Protein AF-A0A954HJ87-F1 (afdb_monomer_lite)

Sequence (172 aa):
MFSQRTPSTDDSSRVPAATQCVCTDPGFCERHQCQKTPHLLKLCQTRPDYFQLWEEGHGPLQRNGSGPGLLQRAGNFGSAVVRHVANGGKQVSESVYAARLSICNQCPMLNLKQRICTDQACGCYVDRKARWESEDCPQGKWIATTECGGEHVTDDVSPIEPTVDSIAVGNE

Structure (mmCIF, N/CA/C/O backbone):
data_AF-A0A954HJ87-F1
#
_entry.id   AF-A0A954HJ87-F1
#
loop_
_atom_site.group_PDB
_atom_site.id
_atom_site.type_symbol
_atom_site.label_atom_id
_atom_site.label_alt_id
_atom_site.label_comp_id
_atom_site.label_asym_id
_atom_site.label_entity_id
_atom_site.label_seq_id
_atom_site.pdbx_PDB_ins_code
_atom_site.Cartn_x
_atom_site.Cartn_y
_atom_site.Cartn_z
_atom_site.occupancy
_atom_site.B_iso_or_equiv
_atom_site.auth_seq_id
_atom_site.auth_comp_id
_atom_site.auth_asym_id
_atom_site.auth_atom_id
_atom_site.pdbx_PDB_model_num
ATOM 1 N N . MET A 1 1 ? 16.017 -50.354 4.386 1.00 52.34 1 MET A N 1
ATOM 2 C CA . MET A 1 1 ? 15.434 -50.026 3.068 1.00 52.34 1 MET A CA 1
ATOM 3 C C . MET A 1 1 ? 15.878 -48.617 2.703 1.00 52.34 1 MET A C 1
ATOM 5 O O . MET A 1 1 ? 15.256 -47.651 3.118 1.00 52.34 1 MET A O 1
ATOM 9 N N . PHE A 1 2 ? 17.035 -48.499 2.050 1.00 50.00 2 PHE A N 1
ATOM 10 C CA . PHE A 1 2 ? 17.640 -47.214 1.697 1.00 50.00 2 PHE A CA 1
ATOM 11 C C . PHE A 1 2 ? 17.201 -46.832 0.283 1.00 50.00 2 PHE A C 1
ATOM 13 O O . PHE A 1 2 ? 17.662 -47.419 -0.692 1.00 50.00 2 PHE A O 1
ATOM 20 N N . SER A 1 3 ? 16.277 -45.877 0.183 1.00 59.12 3 SER A N 1
ATOM 21 C CA . SER A 1 3 ? 15.826 -45.332 -1.096 1.00 59.12 3 SER A CA 1
ATOM 22 C C . SER A 1 3 ? 16.833 -44.284 -1.567 1.00 59.12 3 SER A C 1
ATOM 24 O O . SER A 1 3 ? 16.792 -43.129 -1.142 1.00 59.12 3 SER A O 1
ATOM 26 N N . GLN A 1 4 ? 17.771 -44.702 -2.414 1.00 57.84 4 GLN A N 1
ATOM 27 C CA . GLN A 1 4 ? 18.691 -43.800 -3.102 1.00 57.84 4 GLN A CA 1
ATOM 28 C C . GLN A 1 4 ? 17.890 -42.966 -4.111 1.00 57.84 4 GLN A C 1
ATOM 30 O O . GLN A 1 4 ? 17.255 -43.519 -5.007 1.00 57.84 4 GLN A O 1
ATOM 35 N N . ARG A 1 5 ? 17.886 -41.637 -3.949 1.00 62.62 5 ARG A N 1
ATOM 36 C CA . ARG A 1 5 ? 17.387 -40.717 -4.979 1.00 62.62 5 ARG A CA 1
ATOM 37 C C . ARG A 1 5 ? 18.451 -40.601 -6.060 1.00 62.62 5 ARG A C 1
ATOM 39 O O . ARG A 1 5 ? 19.606 -40.306 -5.766 1.00 62.62 5 ARG A O 1
ATOM 46 N N . THR A 1 6 ? 18.044 -40.850 -7.294 1.00 58.62 6 THR A N 1
ATOM 47 C CA . THR A 1 6 ? 18.850 -40.651 -8.496 1.00 58.62 6 THR A CA 1
ATOM 48 C C . THR A 1 6 ? 19.196 -39.168 -8.679 1.00 58.62 6 THR A C 1
ATOM 50 O O . THR A 1 6 ? 18.359 -38.314 -8.375 1.00 58.62 6 THR A O 1
ATOM 53 N N . PRO A 1 7 ? 20.388 -38.837 -9.202 1.00 51.25 7 PRO A N 1
ATOM 54 C CA . PRO A 1 7 ? 20.718 -37.473 -9.589 1.00 51.25 7 PRO A CA 1
ATOM 55 C C . PRO A 1 7 ? 19.939 -37.112 -10.862 1.00 51.25 7 PRO A C 1
ATOM 57 O O . PRO A 1 7 ? 20.087 -37.773 -11.889 1.00 51.25 7 PRO A O 1
ATOM 60 N N . SER A 1 8 ? 19.088 -36.084 -10.793 1.00 55.66 8 SER A N 1
ATOM 61 C CA . SER A 1 8 ? 18.463 -35.516 -11.989 1.00 55.66 8 SER A CA 1
ATOM 62 C C . SER A 1 8 ? 19.535 -34.858 -12.849 1.00 55.66 8 SER A C 1
ATOM 64 O O . SER A 1 8 ? 20.169 -33.883 -12.449 1.00 55.66 8 SER A O 1
ATOM 66 N N . THR A 1 9 ? 19.726 -35.437 -14.024 1.00 53.81 9 THR A N 1
ATOM 67 C CA . THR A 1 9 ? 20.409 -34.859 -15.173 1.00 53.81 9 THR A CA 1
ATOM 68 C C . THR A 1 9 ? 19.653 -33.643 -15.704 1.00 53.81 9 THR A C 1
ATOM 70 O O . THR A 1 9 ? 18.425 -33.685 -15.776 1.00 53.81 9 THR A O 1
ATOM 73 N N . ASP A 1 10 ? 20.431 -32.683 -16.213 1.00 49.31 10 ASP A N 1
ATOM 74 C CA . ASP A 1 10 ? 20.077 -31.809 -17.342 1.00 49.31 10 ASP A CA 1
ATOM 75 C C . ASP A 1 10 ? 19.126 -30.634 -17.022 1.00 49.31 10 ASP A C 1
ATOM 77 O O . ASP A 1 10 ? 18.109 -30.783 -16.361 1.00 49.31 10 ASP A O 1
ATOM 81 N N . ASP A 1 11 ? 19.369 -29.391 -17.426 1.00 52.16 11 ASP A N 1
ATOM 82 C CA . ASP A 1 11 ? 20.092 -28.928 -18.602 1.00 52.16 11 ASP A CA 1
ATOM 83 C C . ASP A 1 11 ? 20.620 -27.510 -18.333 1.00 52.16 11 ASP A C 1
ATOM 85 O O . ASP A 1 11 ? 19.863 -26.567 -18.091 1.00 52.16 11 ASP A O 1
ATOM 89 N N . SER A 1 12 ? 21.939 -27.357 -18.369 1.00 55.88 12 SER A N 1
ATOM 90 C CA . SER A 1 12 ? 22.614 -26.067 -18.224 1.00 55.88 12 SER A CA 1
ATOM 91 C C . SER A 1 12 ? 22.854 -25.406 -19.592 1.00 55.88 12 SER A C 1
ATOM 93 O O . SER A 1 12 ? 23.797 -24.626 -19.729 1.00 55.88 12 SER A O 1
ATOM 95 N N . SER A 1 13 ? 22.026 -25.711 -20.605 1.00 59.34 13 SER A N 1
ATOM 96 C CA . SER A 1 13 ? 22.192 -25.248 -21.991 1.00 59.34 13 SER A CA 1
ATOM 97 C C . SER A 1 13 ? 20.962 -24.554 -22.598 1.00 59.34 13 SER A C 1
ATOM 99 O O . SER A 1 13 ? 20.875 -24.357 -23.812 1.00 59.34 13 SER A O 1
ATOM 101 N N . ARG A 1 14 ? 20.036 -24.050 -21.775 1.00 57.97 14 ARG A N 1
ATOM 102 C CA . ARG A 1 14 ? 18.926 -23.235 -22.284 1.00 57.97 14 ARG A CA 1
ATOM 103 C C . ARG A 1 14 ? 19.417 -21.846 -22.702 1.00 57.97 14 ARG A C 1
ATOM 105 O O . ARG A 1 14 ? 19.586 -20.953 -21.873 1.00 57.97 14 ARG A O 1
ATOM 112 N N . VAL A 1 15 ? 19.595 -21.654 -24.011 1.00 60.31 15 VAL A N 1
ATOM 113 C CA . VAL A 1 15 ? 19.582 -20.329 -24.656 1.00 60.31 15 VAL A CA 1
ATOM 114 C C . VAL A 1 15 ? 18.429 -19.535 -24.029 1.00 60.31 15 VAL A C 1
ATOM 116 O O . VAL A 1 15 ? 17.307 -20.056 -24.017 1.00 60.31 15 VAL A O 1
ATOM 119 N N . PRO A 1 16 ? 18.651 -18.333 -23.459 1.00 57.59 16 PRO A N 1
ATOM 120 C CA . PRO A 1 16 ? 17.562 -17.590 -22.852 1.00 57.59 16 PRO A CA 1
ATOM 121 C C . PRO A 1 16 ? 16.552 -17.303 -23.954 1.00 57.59 16 PRO A C 1
ATOM 123 O O . PRO A 1 16 ? 16.846 -16.574 -24.902 1.00 57.59 16 PRO A O 1
ATOM 126 N N . ALA A 1 17 ? 15.379 -17.928 -23.856 1.00 62.84 17 ALA A N 1
ATOM 127 C CA . ALA A 1 17 ? 14.270 -17.590 -24.720 1.00 62.84 17 ALA A CA 1
ATOM 128 C C . ALA A 1 17 ? 14.050 -16.086 -24.560 1.00 62.84 17 ALA A C 1
ATOM 130 O O . ALA A 1 17 ? 13.826 -15.606 -23.443 1.00 62.84 17 ALA A O 1
ATOM 131 N N . ALA A 1 18 ? 14.184 -15.354 -25.668 1.00 77.00 18 ALA A N 1
ATOM 132 C CA . ALA A 1 18 ? 13.767 -13.968 -25.712 1.00 77.00 18 ALA A CA 1
ATOM 133 C C . ALA A 1 18 ? 12.343 -13.906 -25.155 1.00 77.00 18 ALA A C 1
ATOM 135 O O . ALA A 1 18 ? 11.497 -14.760 -25.442 1.00 77.00 18 ALA A O 1
ATOM 136 N N . THR A 1 19 ? 12.111 -12.950 -24.273 1.00 89.06 19 THR A N 1
ATOM 137 C CA . THR A 1 19 ? 10.802 -12.784 -23.657 1.00 89.06 19 THR A CA 1
ATOM 138 C C . THR A 1 19 ? 9.803 -12.287 -24.702 1.00 89.06 19 THR A C 1
ATOM 140 O O . THR A 1 19 ? 10.165 -11.919 -25.818 1.00 89.06 19 THR A O 1
ATOM 143 N N . GLN A 1 20 ? 8.528 -12.188 -24.333 1.00 92.25 20 GLN A N 1
ATOM 144 C CA . GLN A 1 20 ? 7.498 -11.602 -25.200 1.00 92.25 20 GLN A CA 1
ATOM 145 C C . GLN A 1 20 ? 7.553 -10.057 -25.237 1.00 92.25 20 GLN A C 1
ATOM 147 O O . GLN A 1 20 ? 6.549 -9.394 -25.509 1.00 92.25 20 GLN A O 1
ATOM 152 N N . CYS A 1 21 ? 8.690 -9.452 -24.887 1.00 91.69 21 CYS A N 1
ATOM 153 C CA . CYS A 1 21 ? 8.875 -8.010 -24.959 1.00 91.69 21 CYS A CA 1
ATOM 154 C C . CYS A 1 21 ? 9.001 -7.563 -26.421 1.00 91.69 21 CYS A C 1
ATOM 156 O O . CYS A 1 21 ? 9.870 -8.044 -27.138 1.00 91.69 21 CYS A O 1
ATOM 158 N N . VAL A 1 22 ? 8.171 -6.602 -26.834 1.00 93.25 22 VAL A N 1
ATOM 159 C CA . VAL A 1 22 ? 8.186 -6.032 -28.195 1.00 93.25 22 VAL A CA 1
ATOM 160 C C . VAL A 1 22 ? 8.858 -4.656 -28.271 1.00 93.25 22 VAL A C 1
ATOM 162 O O . VAL A 1 22 ? 8.916 -4.055 -29.336 1.00 93.25 22 VAL A O 1
ATOM 165 N N . CYS A 1 23 ? 9.351 -4.125 -27.147 1.00 91.88 23 CYS A N 1
ATOM 166 C CA . CYS A 1 23 ? 10.008 -2.820 -27.118 1.00 91.88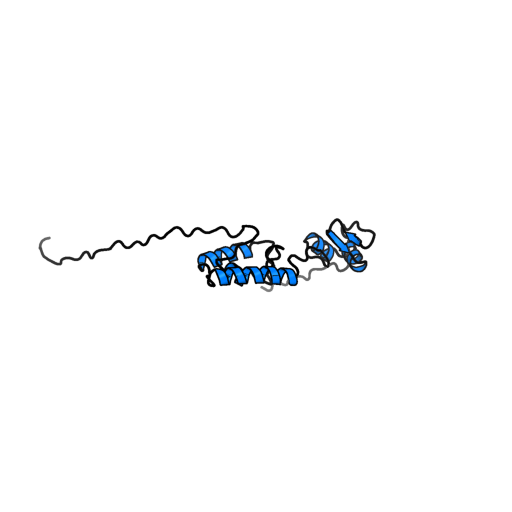 23 CYS A CA 1
ATOM 167 C C . CYS A 1 23 ? 11.366 -2.897 -27.830 1.00 91.88 23 CYS A C 1
ATOM 169 O O . CYS A 1 23 ? 12.185 -3.754 -27.490 1.00 91.88 23 CYS A O 1
ATOM 171 N N . THR A 1 24 ? 11.618 -1.987 -28.770 1.00 92.56 24 THR A N 1
ATOM 172 C CA . THR A 1 24 ? 12.903 -1.851 -29.477 1.00 92.56 24 THR A CA 1
ATOM 173 C C . THR A 1 24 ? 13.847 -0.875 -28.793 1.00 92.56 24 THR A C 1
ATOM 175 O O . THR A 1 24 ? 15.038 -1.162 -28.693 1.00 92.56 24 THR A O 1
ATOM 178 N N . ASP A 1 25 ? 13.314 0.227 -28.264 1.00 93.19 25 ASP A N 1
ATOM 179 C CA . ASP A 1 25 ? 14.106 1.339 -27.744 1.00 93.19 25 ASP A CA 1
ATOM 180 C C . ASP A 1 25 ? 13.811 1.633 -26.265 1.00 93.19 25 ASP A C 1
ATOM 182 O O . ASP A 1 25 ? 12.708 1.355 -25.772 1.00 93.19 25 ASP A O 1
ATOM 186 N N . PRO A 1 26 ? 14.794 2.169 -25.515 1.00 93.75 26 PRO A N 1
ATOM 187 C CA . PRO A 1 26 ? 14.583 2.624 -24.146 1.00 93.75 26 PRO A CA 1
ATOM 188 C C . PRO A 1 26 ? 13.560 3.764 -24.098 1.00 93.75 26 PRO A C 1
ATOM 190 O O . PRO A 1 26 ? 13.496 4.593 -25.002 1.00 93.75 26 PRO A O 1
ATOM 193 N N . GLY A 1 27 ? 12.793 3.846 -23.013 1.00 91.38 27 GLY A N 1
ATOM 194 C CA . GLY A 1 27 ? 11.735 4.841 -22.854 1.00 91.38 27 GLY A CA 1
ATOM 195 C C . GLY A 1 27 ? 10.490 4.264 -22.197 1.00 91.38 27 GLY A C 1
ATOM 196 O O . GLY A 1 27 ? 10.561 3.324 -21.401 1.00 91.38 27 GLY A O 1
ATOM 197 N N . PHE A 1 28 ? 9.334 4.841 -22.510 1.00 91.88 28 PHE A N 1
ATOM 198 C CA . PHE A 1 28 ? 8.074 4.410 -21.922 1.00 91.88 28 PHE A CA 1
ATOM 199 C C . PHE A 1 28 ? 7.620 3.067 -22.506 1.00 91.88 28 PHE A C 1
ATOM 201 O O . PHE A 1 28 ? 7.436 2.926 -23.711 1.00 91.88 28 PHE A O 1
ATOM 208 N N . CYS A 1 29 ? 7.418 2.075 -21.639 1.00 91.25 29 CYS A N 1
ATOM 209 C CA . CYS A 1 29 ? 6.874 0.777 -22.013 1.00 91.25 29 CYS A CA 1
ATOM 210 C C . CYS A 1 29 ? 5.364 0.758 -21.765 1.00 91.25 29 CYS A C 1
ATOM 212 O O . CYS A 1 29 ? 4.937 0.742 -20.611 1.00 91.25 29 CYS A O 1
ATOM 214 N N . GLU A 1 30 ? 4.564 0.699 -22.831 1.00 88.75 30 GLU A N 1
ATOM 215 C CA . GLU A 1 30 ? 3.098 0.658 -22.725 1.00 88.75 30 GLU A CA 1
ATOM 216 C C . GLU A 1 30 ? 2.587 -0.626 -22.059 1.00 88.75 30 GLU A C 1
ATOM 218 O O . GLU A 1 30 ? 1.635 -0.588 -21.288 1.00 88.75 30 GLU A O 1
ATOM 223 N N . ARG A 1 31 ? 3.249 -1.768 -22.272 1.00 88.94 31 ARG A N 1
ATOM 224 C CA . ARG A 1 31 ? 2.836 -3.041 -21.658 1.00 88.94 31 ARG A CA 1
ATOM 225 C C . ARG A 1 31 ? 2.949 -3.019 -20.132 1.00 88.94 31 ARG A C 1
ATOM 227 O O . ARG A 1 31 ? 2.066 -3.501 -19.436 1.00 88.94 31 ARG A O 1
ATOM 234 N N . HIS A 1 32 ? 4.036 -2.449 -19.614 1.00 86.75 32 HIS A N 1
ATOM 235 C CA . HIS A 1 32 ? 4.359 -2.463 -18.180 1.00 86.75 32 HIS A CA 1
ATOM 236 C C . HIS A 1 32 ? 4.143 -1.119 -17.479 1.00 86.75 32 HIS A C 1
ATOM 238 O O . HIS A 1 32 ? 4.410 -1.019 -16.281 1.00 86.75 32 HIS A O 1
ATOM 244 N N . GLN A 1 33 ? 3.681 -0.100 -18.213 1.00 85.19 33 GLN A N 1
ATOM 245 C CA . GLN A 1 33 ? 3.373 1.254 -17.737 1.00 85.19 33 GLN A CA 1
ATOM 246 C C . GLN A 1 33 ? 4.519 1.879 -16.916 1.00 85.19 33 GLN A C 1
ATOM 248 O O . GLN A 1 33 ? 4.328 2.446 -15.836 1.00 85.19 33 GLN A O 1
ATOM 253 N N . CYS A 1 34 ? 5.750 1.755 -17.423 1.00 85.44 34 CYS A N 1
ATOM 254 C CA . CYS A 1 34 ? 6.960 2.199 -16.731 1.00 85.44 34 CYS A CA 1
ATOM 255 C C . CYS A 1 34 ? 8.018 2.772 -17.674 1.00 85.44 34 CYS A C 1
ATOM 257 O O . CYS A 1 34 ? 8.102 2.392 -18.841 1.00 85.44 34 CYS A O 1
ATOM 259 N N . GLN A 1 35 ? 8.874 3.644 -17.141 1.00 89.81 35 GLN A N 1
ATOM 260 C CA . GLN A 1 35 ? 10.046 4.144 -17.860 1.00 89.81 35 GLN A CA 1
ATOM 261 C C . GLN A 1 35 ? 11.180 3.115 -17.786 1.00 89.81 35 GLN A C 1
ATOM 263 O O . GLN A 1 35 ? 11.699 2.830 -16.705 1.00 89.81 35 GLN A O 1
ATOM 268 N N . LYS A 1 36 ? 11.568 2.549 -18.933 1.00 89.44 36 LYS A N 1
ATOM 269 C CA . LYS A 1 36 ? 12.672 1.592 -19.053 1.00 89.44 36 LYS A CA 1
ATOM 270 C C . LYS A 1 36 ? 13.946 2.297 -19.484 1.00 89.44 36 LYS A C 1
ATOM 272 O O . LYS A 1 36 ? 14.055 2.787 -20.603 1.00 89.44 36 LYS A O 1
ATOM 277 N N . THR A 1 37 ? 14.941 2.283 -18.603 1.00 93.19 37 THR A N 1
ATOM 278 C CA . THR A 1 37 ? 16.321 2.607 -18.984 1.00 93.19 37 THR A CA 1
ATOM 279 C C . THR A 1 37 ? 16.872 1.517 -19.920 1.00 93.19 37 THR A C 1
ATOM 281 O O . THR A 1 37 ? 16.323 0.409 -19.943 1.00 93.19 37 THR A O 1
ATOM 284 N N . PRO A 1 38 ? 17.970 1.763 -20.662 1.00 95.75 38 PRO A N 1
ATOM 285 C CA . PRO A 1 38 ? 18.539 0.767 -21.578 1.00 95.75 38 PRO A CA 1
ATOM 286 C C . PRO A 1 38 ? 18.821 -0.588 -20.915 1.00 95.75 38 PRO A C 1
ATOM 288 O O . PRO A 1 38 ? 18.549 -1.643 -21.483 1.00 95.75 38 PRO A O 1
ATOM 291 N N . HIS A 1 39 ? 19.291 -0.564 -19.666 1.00 93.81 39 HIS A N 1
ATOM 292 C CA . HIS A 1 39 ? 19.518 -1.775 -18.885 1.00 93.81 39 HIS A CA 1
ATOM 293 C C . HIS A 1 39 ? 18.213 -2.528 -18.576 1.00 93.81 39 HIS A C 1
ATOM 295 O O . HIS A 1 39 ? 18.148 -3.744 -18.738 1.00 93.81 39 HIS A O 1
ATOM 301 N N . LEU A 1 40 ? 17.150 -1.824 -18.167 1.00 92.62 40 LEU A N 1
ATOM 302 C CA . LEU A 1 40 ? 15.855 -2.449 -17.864 1.00 92.62 40 LEU A CA 1
ATOM 303 C C . LEU A 1 40 ? 15.164 -2.987 -19.118 1.00 92.62 40 LEU A C 1
ATOM 305 O O . LEU A 1 40 ? 14.510 -4.026 -19.051 1.00 92.62 40 LEU A O 1
ATOM 309 N N . LEU A 1 41 ? 15.328 -2.315 -20.259 1.00 94.44 41 LEU A N 1
ATOM 310 C CA . LEU A 1 41 ? 14.901 -2.846 -21.549 1.00 94.44 41 LEU A CA 1
ATOM 311 C C . LEU A 1 41 ? 15.614 -4.167 -21.846 1.00 94.44 41 LEU A C 1
ATOM 313 O O . LEU A 1 41 ? 14.950 -5.159 -22.139 1.00 94.44 41 LEU A O 1
ATOM 317 N N . LYS A 1 42 ? 16.945 -4.202 -21.701 1.00 94.81 42 LYS A N 1
ATOM 318 C CA . LYS A 1 42 ? 17.728 -5.414 -21.949 1.00 94.81 42 LYS A CA 1
ATOM 319 C C . LYS A 1 42 ? 17.282 -6.564 -21.050 1.00 94.81 42 LYS A C 1
ATOM 321 O O . LYS A 1 42 ? 17.009 -7.646 -21.559 1.00 94.81 42 LYS A O 1
ATOM 326 N N . LEU A 1 43 ? 17.135 -6.316 -19.746 1.00 93.44 43 LEU A N 1
ATOM 327 C CA . LEU A 1 43 ? 16.593 -7.302 -18.807 1.00 93.44 43 LEU A CA 1
ATOM 328 C C . LEU A 1 43 ? 15.204 -7.771 -19.234 1.00 93.44 43 LEU A C 1
ATOM 330 O O . LEU A 1 43 ? 14.959 -8.967 -19.309 1.00 93.44 43 LEU A O 1
ATOM 334 N N . CYS A 1 44 ? 14.312 -6.844 -19.571 1.00 93.06 44 CYS A N 1
ATOM 335 C CA . CYS A 1 44 ? 12.978 -7.198 -20.019 1.00 93.06 44 CYS A CA 1
ATOM 336 C C . CYS A 1 44 ? 13.002 -8.090 -21.263 1.00 93.06 44 CYS A C 1
ATOM 338 O O . CYS A 1 44 ? 12.170 -8.980 -21.335 1.00 93.06 44 CYS A O 1
ATOM 340 N N . GLN A 1 45 ? 13.909 -7.871 -22.218 1.00 94.12 45 GLN A N 1
ATOM 341 C CA . GLN A 1 45 ? 14.023 -8.660 -23.452 1.00 94.12 45 GLN A CA 1
ATOM 342 C C . GLN A 1 45 ? 14.672 -10.033 -23.237 1.00 94.12 45 GLN A C 1
ATOM 344 O O . GLN A 1 45 ? 14.310 -10.994 -23.912 1.00 94.12 45 GLN A O 1
ATOM 349 N N . THR A 1 46 ? 15.648 -10.140 -22.331 1.00 93.00 46 THR A N 1
ATOM 350 C CA . THR A 1 46 ? 16.492 -11.344 -22.223 1.00 93.00 46 THR A CA 1
ATOM 351 C C . THR A 1 46 ? 16.246 -12.182 -20.978 1.00 93.00 46 THR A C 1
ATOM 353 O O . THR A 1 46 ? 16.771 -13.289 -20.895 1.00 93.00 46 THR A O 1
ATOM 356 N N . ARG A 1 47 ? 15.514 -11.668 -19.985 1.00 93.31 47 ARG A N 1
ATOM 357 C CA . ARG A 1 47 ? 15.297 -12.338 -18.699 1.00 93.31 47 ARG A CA 1
ATOM 358 C C . ARG A 1 47 ? 13.809 -12.588 -18.429 1.00 93.31 47 ARG A C 1
ATOM 360 O O . ARG A 1 47 ? 13.108 -11.659 -18.024 1.00 93.31 47 ARG A O 1
ATOM 367 N N . PRO A 1 48 ? 13.324 -13.832 -18.616 1.00 92.00 48 PRO A N 1
ATOM 368 C CA . PRO A 1 48 ? 11.928 -14.200 -18.369 1.00 92.00 48 PRO A CA 1
ATOM 369 C C . PRO A 1 48 ? 11.455 -13.949 -16.937 1.00 92.00 48 PRO A C 1
ATOM 371 O O . PRO A 1 48 ? 10.316 -13.549 -16.736 1.00 92.00 48 PRO A O 1
ATOM 374 N N . ASP A 1 49 ? 12.326 -14.133 -15.948 1.00 87.56 49 ASP A N 1
ATOM 375 C CA . ASP A 1 49 ? 12.004 -13.909 -14.537 1.00 87.56 49 ASP A CA 1
ATOM 376 C C . ASP A 1 49 ? 11.741 -12.426 -14.243 1.00 87.56 49 ASP A C 1
ATOM 378 O O . ASP A 1 49 ? 10.745 -12.067 -13.625 1.00 87.56 49 ASP A O 1
ATOM 382 N N . TYR A 1 50 ? 12.592 -11.547 -14.768 1.00 88.81 50 TYR A N 1
ATOM 383 C CA . TYR A 1 50 ? 12.392 -10.108 -14.678 1.00 88.81 50 TYR A CA 1
ATOM 384 C C . TYR A 1 50 ? 11.147 -9.682 -15.454 1.00 88.81 50 TYR A C 1
ATOM 386 O O . TYR A 1 50 ? 10.347 -8.895 -14.959 1.00 88.81 50 TYR A O 1
ATOM 394 N N . PHE A 1 51 ? 10.962 -10.217 -16.661 1.00 92.31 51 PHE A N 1
ATOM 395 C CA . PHE A 1 51 ? 9.775 -9.967 -17.470 1.00 92.31 51 PHE A CA 1
ATOM 396 C C . PHE A 1 51 ? 8.489 -10.325 -16.719 1.00 92.31 51 PHE A C 1
ATOM 398 O O . PHE A 1 51 ? 7.585 -9.498 -16.660 1.00 92.31 51 PHE A O 1
ATOM 405 N N . GLN A 1 52 ? 8.442 -11.497 -16.082 1.00 89.44 52 GLN A N 1
ATOM 406 C CA . GLN A 1 52 ? 7.312 -11.923 -15.264 1.00 89.44 52 GLN A CA 1
ATOM 407 C C . GLN A 1 52 ? 7.099 -11.008 -14.048 1.00 89.44 52 GLN A C 1
ATOM 409 O O . GLN A 1 52 ? 5.967 -10.617 -13.787 1.00 89.44 52 GLN A O 1
ATOM 414 N N . LEU A 1 53 ? 8.163 -10.566 -13.367 1.00 83.31 53 LEU A N 1
ATOM 415 C CA . LEU A 1 53 ? 8.038 -9.575 -12.287 1.00 83.31 53 LEU A CA 1
ATOM 416 C C . LEU A 1 53 ? 7.370 -8.273 -12.759 1.00 83.31 53 LEU A C 1
ATOM 418 O O . LEU A 1 53 ? 6.567 -7.698 -12.027 1.00 83.31 53 LEU A O 1
ATOM 422 N N . TRP A 1 54 ? 7.669 -7.807 -13.977 1.00 87.56 54 TRP A N 1
ATOM 423 C CA . TRP A 1 54 ? 6.994 -6.648 -14.576 1.00 87.56 54 TRP A CA 1
ATOM 424 C C . TRP A 1 54 ? 5.539 -6.945 -14.984 1.00 87.56 54 TRP A C 1
ATOM 426 O O . TRP A 1 54 ? 4.694 -6.062 -14.819 1.00 87.56 54 TRP A O 1
ATOM 436 N N . GLU A 1 55 ? 5.226 -8.152 -15.475 1.00 87.38 55 GLU A N 1
ATOM 437 C CA . GLU A 1 55 ? 3.837 -8.589 -15.736 1.00 87.38 55 GLU A CA 1
ATOM 438 C C . GLU A 1 55 ? 3.002 -8.603 -14.447 1.00 87.38 55 GLU A C 1
ATOM 440 O O . GLU A 1 55 ? 1.832 -8.233 -14.456 1.00 87.38 55 GLU A O 1
ATOM 445 N N . GLU A 1 56 ? 3.619 -8.972 -13.325 1.00 80.69 56 GLU A N 1
ATOM 446 C CA . GLU A 1 56 ? 2.985 -9.029 -12.005 1.00 80.69 56 GLU A CA 1
ATOM 447 C C . GLU A 1 56 ? 2.935 -7.665 -11.291 1.00 80.69 56 GLU A C 1
ATOM 449 O O . GLU A 1 56 ? 2.369 -7.564 -10.204 1.00 80.69 56 GLU A O 1
ATOM 454 N N . GLY A 1 57 ? 3.512 -6.607 -11.871 1.00 79.62 57 GLY A N 1
ATOM 455 C CA . GLY A 1 57 ? 3.499 -5.261 -11.285 1.00 79.62 57 GLY A CA 1
ATOM 456 C C . GLY A 1 57 ? 4.532 -5.025 -10.174 1.00 79.62 57 GLY A C 1
ATOM 457 O O . GLY A 1 57 ? 4.378 -4.089 -9.391 1.00 79.62 57 GLY A O 1
ATOM 458 N N . HIS A 1 58 ? 5.572 -5.858 -10.087 1.00 78.19 58 HIS A N 1
ATOM 459 C CA . HIS A 1 58 ? 6.647 -5.781 -9.086 1.00 78.19 58 HIS A CA 1
ATOM 460 C C . HIS A 1 58 ? 8.002 -5.365 -9.685 1.00 78.19 58 HIS A C 1
ATOM 462 O O . HIS A 1 58 ? 9.045 -5.460 -9.033 1.00 78.19 58 HIS A O 1
ATOM 468 N N . GLY A 1 59 ? 8.017 -4.932 -10.943 1.00 78.19 59 GLY A N 1
ATOM 469 C CA . GLY A 1 59 ? 9.225 -4.580 -11.671 1.00 78.19 59 GLY A CA 1
ATOM 470 C C . GLY A 1 59 ? 9.814 -3.221 -11.254 1.00 78.19 59 GLY A C 1
ATOM 471 O O . GLY A 1 59 ? 9.076 -2.276 -10.958 1.00 78.19 59 GLY A O 1
ATOM 472 N N . PRO A 1 60 ? 11.153 -3.065 -11.272 1.00 79.12 60 PRO A N 1
ATOM 473 C CA . PRO A 1 60 ? 11.812 -1.782 -11.036 1.00 79.12 60 PRO A CA 1
ATOM 474 C C . PRO A 1 60 ? 11.227 -0.642 -11.879 1.00 79.12 60 PRO A C 1
ATOM 476 O O . PRO A 1 60 ? 10.946 -0.814 -13.067 1.00 79.12 60 PRO A O 1
ATOM 479 N N . LEU A 1 61 ? 11.092 0.539 -11.267 1.00 73.81 61 LEU A N 1
ATOM 480 C CA . LEU A 1 61 ? 10.561 1.760 -11.890 1.00 73.81 61 LEU A CA 1
ATOM 481 C C . LEU A 1 61 ? 9.141 1.643 -12.473 1.00 73.81 61 LEU A C 1
ATOM 483 O O . LEU A 1 61 ? 8.703 2.559 -13.176 1.00 73.81 61 LEU A O 1
ATOM 487 N N . GLN A 1 62 ? 8.379 0.587 -12.165 1.00 74.56 62 GLN A N 1
ATOM 488 C CA . GLN A 1 62 ? 6.930 0.665 -12.319 1.00 74.56 62 GLN A CA 1
ATOM 489 C C . GLN A 1 62 ? 6.418 1.743 -11.367 1.00 74.56 62 GLN A C 1
ATOM 491 O O . GLN A 1 62 ? 6.704 1.723 -10.171 1.00 74.56 62 GLN A O 1
ATOM 496 N N . ARG A 1 63 ? 5.658 2.711 -11.902 1.00 57.81 63 ARG A N 1
ATOM 497 C CA . ARG A 1 63 ? 4.918 3.685 -11.075 1.00 57.81 63 ARG A CA 1
ATOM 498 C C . ARG A 1 63 ? 3.971 2.983 -10.097 1.00 57.81 63 ARG A C 1
ATOM 500 O O . ARG A 1 63 ? 3.612 3.552 -9.075 1.00 57.81 63 ARG A O 1
ATOM 507 N N . ASN A 1 64 ? 3.682 1.714 -10.364 1.00 57.34 64 ASN A N 1
ATOM 508 C CA . ASN A 1 64 ? 3.154 0.762 -9.410 1.00 57.34 64 ASN A CA 1
ATOM 509 C C . ASN A 1 64 ? 4.301 0.160 -8.590 1.00 57.34 64 ASN A C 1
ATOM 511 O O . ASN A 1 64 ? 4.569 -1.032 -8.662 1.00 57.34 64 ASN A O 1
ATOM 515 N N . GLY A 1 65 ? 4.977 0.977 -7.779 1.00 53.84 65 GLY A N 1
ATOM 516 C CA . GLY A 1 65 ? 5.833 0.494 -6.692 1.00 53.84 65 GLY A CA 1
ATOM 517 C C . GLY A 1 65 ? 4.968 -0.047 -5.560 1.00 53.84 65 GLY A C 1
ATOM 518 O O . GLY A 1 65 ? 5.063 0.447 -4.450 1.00 53.84 65 GLY A O 1
ATOM 519 N N . SER A 1 66 ? 4.058 -0.956 -5.908 1.00 64.56 66 SER A N 1
ATOM 520 C CA . SER A 1 66 ? 2.919 -1.550 -5.212 1.00 64.56 66 SER A CA 1
ATOM 521 C C . SER A 1 66 ? 2.049 -0.652 -4.329 1.00 64.56 66 SER A C 1
ATOM 523 O O . SER A 1 66 ? 0.884 -1.000 -4.277 1.00 64.56 66 SER A O 1
ATOM 525 N N . GLY A 1 67 ? 2.525 0.438 -3.696 1.00 73.00 67 GLY A N 1
ATOM 526 C CA . GLY A 1 67 ? 1.810 1.369 -2.814 1.00 73.00 67 GLY A CA 1
ATOM 527 C C . GLY A 1 67 ? 2.399 2.779 -2.683 1.00 73.00 67 GLY A C 1
ATOM 528 O O . GLY A 1 67 ? 3.247 3.166 -3.489 1.00 73.00 67 GLY A O 1
ATOM 529 N N . PRO A 1 68 ? 1.871 3.609 -1.763 1.00 83.81 68 PRO A N 1
ATOM 530 C CA . PRO A 1 68 ? 2.134 5.043 -1.765 1.00 83.81 68 PRO A CA 1
ATOM 531 C C . PRO A 1 68 ? 3.577 5.348 -1.376 1.00 83.81 68 PRO A C 1
ATOM 533 O O . PRO A 1 68 ? 4.173 4.678 -0.527 1.00 83.81 68 PRO A O 1
ATOM 536 N N . GLY A 1 69 ? 4.127 6.407 -1.973 1.00 85.50 69 GLY A N 1
ATOM 537 C CA . GLY A 1 69 ? 5.460 6.899 -1.632 1.00 85.50 69 GLY A CA 1
ATOM 538 C C . GLY A 1 69 ? 5.568 7.300 -0.156 1.00 85.50 69 GLY A C 1
ATOM 539 O O . GLY A 1 69 ? 4.564 7.565 0.506 1.00 85.50 69 GLY A O 1
ATOM 540 N N . LEU A 1 70 ? 6.794 7.388 0.371 1.00 87.56 70 LEU A N 1
ATOM 541 C CA . LEU A 1 70 ? 7.036 7.616 1.804 1.00 87.56 70 LEU A CA 1
ATOM 542 C C . LEU A 1 70 ? 6.331 8.871 2.351 1.00 87.56 70 LEU A C 1
ATOM 544 O O . LEU A 1 70 ? 5.742 8.820 3.428 1.00 87.56 70 LEU A O 1
ATOM 548 N N . LEU A 1 71 ? 6.347 9.972 1.594 1.00 89.31 71 LEU A N 1
ATOM 549 C CA . LEU A 1 71 ? 5.685 11.223 1.980 1.00 89.31 71 LEU A CA 1
ATOM 550 C C . LEU A 1 71 ? 4.160 11.074 2.038 1.00 89.31 71 LEU A C 1
ATOM 552 O O . LEU A 1 71 ? 3.537 11.460 3.023 1.00 89.31 71 LEU A O 1
ATOM 556 N N . GLN A 1 72 ? 3.560 10.463 1.015 1.00 88.12 72 GLN A N 1
ATOM 557 C CA . GLN A 1 72 ? 2.118 10.214 0.979 1.00 88.12 72 GLN A CA 1
ATOM 558 C C . GLN A 1 72 ? 1.698 9.270 2.106 1.00 88.12 72 GLN A C 1
ATOM 560 O O . GLN A 1 72 ? 0.699 9.500 2.781 1.00 88.12 72 GLN A O 1
ATOM 565 N N . ARG A 1 73 ? 2.506 8.243 2.375 1.00 89.44 73 ARG A N 1
ATOM 566 C CA . ARG A 1 73 ? 2.295 7.320 3.487 1.00 89.44 73 ARG A CA 1
ATOM 567 C C . ARG A 1 73 ? 2.321 8.031 4.840 1.00 89.44 73 ARG A C 1
ATOM 569 O O . ARG A 1 73 ? 1.460 7.762 5.675 1.00 89.44 73 ARG A O 1
ATOM 576 N N . ALA A 1 74 ? 3.280 8.933 5.050 1.00 90.31 74 ALA A N 1
ATOM 577 C CA . ALA A 1 74 ? 3.353 9.749 6.258 1.00 90.31 74 ALA A CA 1
ATOM 578 C C . ALA A 1 74 ? 2.113 10.647 6.407 1.00 90.31 74 ALA A C 1
ATOM 580 O O . ALA A 1 74 ? 1.550 10.715 7.497 1.00 90.31 74 ALA A O 1
ATOM 581 N N . GLY A 1 75 ? 1.639 11.252 5.312 1.00 92.94 75 GLY A N 1
ATOM 582 C CA . GLY A 1 75 ? 0.392 12.023 5.284 1.00 92.94 75 GLY A CA 1
ATOM 583 C C . GLY A 1 75 ? -0.832 11.184 5.663 1.00 92.94 75 GLY A C 1
ATOM 584 O O . GLY A 1 75 ? -1.539 11.523 6.611 1.00 92.94 75 GLY A O 1
ATOM 585 N N . ASN A 1 76 ? -1.033 10.041 4.999 1.00 90.31 76 ASN A N 1
ATOM 586 C CA . ASN A 1 76 ? -2.143 9.121 5.279 1.00 90.31 76 ASN A CA 1
ATOM 587 C C . ASN A 1 76 ? -2.137 8.641 6.739 1.00 90.31 76 ASN A C 1
ATOM 589 O O . ASN A 1 76 ? -3.185 8.595 7.388 1.00 90.31 76 ASN A O 1
ATOM 593 N N . PHE A 1 77 ? -0.959 8.284 7.264 1.00 89.94 77 PHE A N 1
ATOM 594 C CA . PHE A 1 77 ? -0.808 7.867 8.656 1.00 89.94 77 PHE A CA 1
ATOM 595 C C . PHE A 1 77 ? -1.068 9.021 9.629 1.00 89.94 77 PHE A C 1
ATOM 597 O O . PHE A 1 77 ? -1.772 8.823 10.613 1.00 89.94 77 PHE A O 1
ATOM 604 N N . GLY A 1 78 ? -0.571 10.226 9.342 1.00 91.94 78 GLY A N 1
ATOM 605 C CA . GLY A 1 78 ? -0.836 11.420 10.144 1.00 91.94 78 GLY A CA 1
ATOM 606 C C . GLY A 1 78 ? -2.331 11.723 10.250 1.00 91.94 78 GLY A C 1
ATOM 607 O O . GLY A 1 78 ? -2.841 11.904 11.353 1.00 91.94 78 GLY A O 1
ATOM 608 N N . SER A 1 79 ? -3.065 11.678 9.133 1.00 91.12 79 SER A N 1
ATOM 609 C CA . SER A 1 79 ? -4.526 11.827 9.149 1.00 91.12 79 SER A CA 1
ATOM 610 C C . SER A 1 79 ? -5.214 10.745 9.986 1.00 91.12 79 SER A C 1
ATOM 612 O O . SER A 1 79 ? -6.152 11.051 10.716 1.00 91.12 79 SER A O 1
ATOM 614 N N . ALA A 1 80 ? -4.742 9.498 9.915 1.00 90.56 80 ALA A N 1
ATOM 615 C CA . ALA A 1 80 ? -5.275 8.406 10.729 1.00 90.56 80 ALA A CA 1
ATOM 616 C C . ALA A 1 80 ? -5.013 8.614 12.231 1.00 90.56 80 ALA A C 1
ATOM 618 O O . ALA A 1 80 ? -5.900 8.405 13.053 1.00 90.56 80 ALA A O 1
ATOM 619 N N . VAL A 1 81 ? -3.815 9.080 12.601 1.00 93.19 81 VAL A N 1
ATOM 620 C CA . VAL A 1 81 ? -3.478 9.414 13.995 1.00 93.19 81 VAL A CA 1
ATOM 621 C C . VAL A 1 81 ? -4.409 10.501 14.524 1.00 93.19 81 VAL A C 1
ATOM 623 O O . VAL A 1 81 ? -4.920 10.364 15.630 1.00 93.19 81 VAL A O 1
ATOM 626 N N . VAL A 1 82 ? -4.676 11.548 13.737 1.00 95.50 82 VAL A N 1
ATOM 627 C CA . VAL A 1 82 ? -5.601 12.621 14.137 1.00 95.50 82 VAL A CA 1
ATOM 628 C C . VAL A 1 82 ? -7.001 12.069 14.408 1.00 95.50 82 VAL A C 1
ATOM 630 O O . VAL A 1 82 ? -7.568 12.379 15.452 1.00 95.50 82 VAL A O 1
ATOM 633 N N . ARG A 1 83 ? -7.546 11.214 13.530 1.00 92.44 83 ARG A N 1
ATOM 634 C CA . ARG A 1 83 ? -8.866 10.587 13.749 1.00 92.44 83 ARG A CA 1
ATOM 635 C C . ARG A 1 83 ? -8.885 9.685 14.980 1.00 92.44 83 ARG A C 1
ATOM 637 O O . ARG A 1 83 ? -9.841 9.735 15.749 1.00 92.44 83 ARG A O 1
ATOM 644 N N . HIS A 1 84 ? -7.825 8.909 15.190 1.00 94.31 84 HIS A N 1
ATOM 645 C CA . HIS A 1 84 ? -7.710 8.025 16.346 1.00 94.31 84 HIS A CA 1
ATOM 646 C C . HIS A 1 84 ? -7.591 8.807 17.653 1.00 94.31 84 HIS A C 1
ATOM 648 O O . HIS A 1 84 ? -8.225 8.473 18.639 1.00 94.31 84 HIS A O 1
ATOM 654 N N . VAL A 1 85 ? -6.835 9.899 17.693 1.00 95.56 85 VAL A N 1
ATOM 655 C CA . VAL A 1 85 ? -6.795 10.731 18.902 1.00 95.56 85 VAL A CA 1
ATOM 656 C C . VAL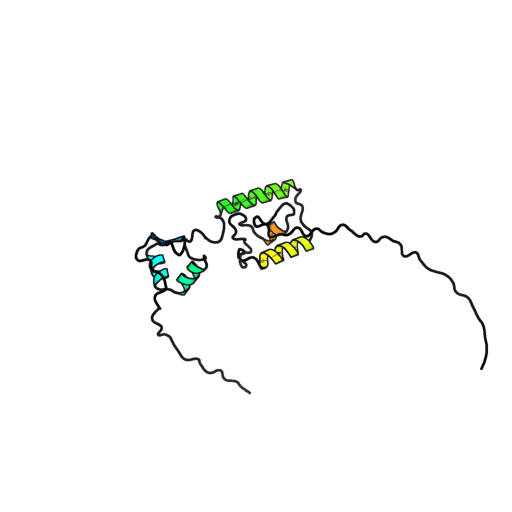 A 1 85 ? -8.135 11.446 19.105 1.00 95.56 85 VAL A C 1
ATOM 658 O O . VAL A 1 85 ? -8.632 11.488 20.228 1.00 95.56 85 VAL A O 1
ATOM 661 N N . ALA A 1 86 ? -8.769 11.930 18.032 1.00 95.50 86 ALA A N 1
ATOM 662 C CA . ALA A 1 86 ? -10.077 12.583 18.097 1.00 95.50 86 ALA A CA 1
ATOM 663 C C . ALA A 1 86 ? -11.200 11.649 18.588 1.00 95.50 86 ALA A C 1
ATOM 665 O O . ALA A 1 86 ? -12.137 12.125 19.225 1.00 95.50 86 ALA A O 1
ATOM 666 N N . ASN A 1 87 ? -11.101 10.333 18.351 1.00 95.31 87 ASN A N 1
ATOM 667 C CA . ASN A 1 87 ? -12.046 9.353 18.901 1.00 95.31 87 ASN A CA 1
ATOM 668 C C . ASN A 1 87 ? -11.701 8.887 20.331 1.00 95.31 87 ASN A C 1
ATOM 670 O O . ASN A 1 87 ? -12.391 8.021 20.868 1.00 95.31 87 ASN A O 1
ATOM 674 N N . GLY A 1 88 ? -10.660 9.456 20.952 1.00 95.06 88 GLY A N 1
ATOM 675 C CA . GLY A 1 88 ? -10.201 9.104 22.298 1.00 95.06 88 GLY A CA 1
ATOM 676 C C . GLY A 1 88 ? -9.231 7.923 22.347 1.00 95.06 88 GLY A C 1
ATOM 677 O O . GLY A 1 88 ? -9.056 7.323 23.403 1.00 95.06 88 GLY A O 1
ATOM 678 N N . GLY A 1 89 ? -8.615 7.554 21.224 1.00 94.44 89 GLY A N 1
ATOM 679 C CA . GLY A 1 89 ? -7.703 6.416 21.146 1.00 94.44 89 GLY A CA 1
ATOM 680 C C . GLY A 1 89 ? -8.422 5.069 21.235 1.00 94.44 89 GLY A C 1
ATOM 681 O O . GLY A 1 89 ? -7.815 4.068 21.623 1.00 94.44 89 GLY A O 1
ATOM 682 N N . LYS A 1 90 ? -9.718 5.031 20.902 1.00 95.25 90 LYS A N 1
ATOM 683 C CA . LYS A 1 90 ? -10.532 3.821 21.030 1.00 95.25 90 LYS A CA 1
ATOM 684 C C . LYS A 1 90 ? -10.076 2.740 20.062 1.00 95.25 90 LYS A C 1
ATOM 686 O O . LYS A 1 90 ? -9.741 2.993 18.896 1.00 95.25 90 LYS A O 1
ATOM 691 N N . GLN A 1 91 ? -10.095 1.518 20.570 1.00 96.25 91 GLN A N 1
ATOM 692 C CA . GLN A 1 91 ? -9.769 0.314 19.827 1.00 96.25 91 GLN A CA 1
ATOM 693 C C . GLN A 1 91 ? -11.031 -0.507 19.599 1.00 96.25 91 GLN A C 1
ATOM 695 O O . GLN A 1 91 ? -11.964 -0.450 20.395 1.00 96.25 91 GLN A O 1
ATOM 700 N N . VAL A 1 92 ? -11.041 -1.276 18.516 1.00 95.19 92 VAL A N 1
ATOM 701 C CA . VAL A 1 92 ? -12.094 -2.269 18.280 1.00 95.19 92 VAL A CA 1
ATOM 702 C C . VAL A 1 92 ? -11.937 -3.470 19.219 1.00 95.19 92 VAL A C 1
ATOM 704 O O . VAL A 1 92 ? -10.850 -3.706 19.754 1.00 95.19 92 VAL A O 1
ATOM 707 N N . SER A 1 93 ? -13.006 -4.251 19.388 1.00 94.75 93 SER A N 1
ATOM 708 C CA . SER A 1 93 ? -12.956 -5.542 20.081 1.00 94.75 93 SER A CA 1
ATOM 709 C C . SER A 1 93 ? -11.986 -6.510 19.389 1.00 94.75 93 SER A C 1
ATOM 711 O O . SER A 1 93 ? -11.687 -6.389 18.197 1.00 94.75 93 SER A O 1
ATOM 713 N N . GLU A 1 94 ? -11.479 -7.496 20.132 1.00 94.56 94 GLU A N 1
ATOM 714 C CA . GLU A 1 94 ? -10.519 -8.464 19.585 1.00 94.56 94 GLU A CA 1
ATOM 715 C C . GLU A 1 94 ? -11.138 -9.307 18.451 1.00 94.56 94 GLU A C 1
ATOM 717 O O . GLU A 1 94 ? -10.456 -9.613 17.474 1.00 94.56 94 GLU A O 1
ATOM 722 N N . SER A 1 95 ? -12.443 -9.600 18.521 1.00 93.62 95 SER A N 1
ATOM 723 C CA . SER A 1 95 ? -13.215 -10.251 17.450 1.00 93.62 95 SER A CA 1
ATOM 724 C C . SER A 1 95 ? -13.183 -9.438 16.151 1.00 93.62 95 SER A C 1
ATOM 726 O O . SER A 1 95 ? -12.834 -9.964 15.090 1.00 93.62 95 SER A O 1
ATOM 728 N N . VAL A 1 96 ? -13.480 -8.138 16.230 1.00 95.25 96 VAL A N 1
ATOM 729 C CA . VAL A 1 96 ? -13.466 -7.221 15.082 1.00 95.25 96 VAL A CA 1
ATOM 730 C C . VAL A 1 96 ? -12.044 -7.046 14.544 1.00 95.25 96 VAL A C 1
ATOM 732 O O . VAL A 1 96 ? -11.832 -7.072 13.329 1.00 95.25 96 VAL A O 1
ATOM 735 N N . TYR A 1 97 ? -11.046 -6.912 15.420 1.00 96.25 97 TYR A N 1
ATOM 736 C CA . TYR A 1 97 ? -9.641 -6.828 15.017 1.00 96.25 97 TYR A CA 1
ATOM 737 C C . TYR A 1 97 ? -9.188 -8.082 14.256 1.00 96.25 97 TYR A C 1
ATOM 739 O O . TYR A 1 97 ? -8.610 -7.969 13.169 1.00 96.25 97 TYR A O 1
ATOM 747 N N . ALA A 1 98 ? -9.493 -9.272 14.781 1.00 95.56 98 ALA A N 1
ATOM 748 C CA . ALA A 1 98 ? -9.175 -10.544 14.141 1.00 95.56 98 ALA A CA 1
ATOM 749 C C . ALA A 1 98 ? -9.870 -10.685 12.777 1.00 95.56 98 ALA A C 1
ATOM 751 O O . ALA A 1 98 ? -9.235 -11.102 11.803 1.00 95.56 98 ALA A O 1
ATOM 752 N N . ALA A 1 99 ? -11.135 -10.266 12.667 1.00 94.62 99 ALA A N 1
ATOM 753 C CA . ALA A 1 99 ? -11.864 -10.245 11.400 1.00 94.62 99 ALA A CA 1
ATOM 754 C C . ALA A 1 99 ? -11.192 -9.317 10.371 1.00 94.62 99 ALA A C 1
ATOM 756 O O . ALA A 1 99 ? -10.889 -9.740 9.250 1.00 94.62 99 ALA A O 1
ATOM 757 N N . ARG A 1 100 ? -10.864 -8.077 10.764 1.00 96.38 100 ARG A N 1
ATOM 758 C CA . ARG A 1 100 ? -10.150 -7.106 9.913 1.00 96.38 100 ARG A CA 1
ATOM 759 C C . ARG A 1 100 ? -8.793 -7.639 9.449 1.00 96.38 100 ARG A C 1
ATOM 761 O O . ARG A 1 100 ? -8.442 -7.493 8.275 1.00 96.38 100 ARG A O 1
ATOM 768 N N . LEU A 1 101 ? -8.033 -8.279 10.340 1.00 96.06 101 LEU A N 1
ATOM 769 C CA . LEU A 1 101 ? -6.754 -8.903 9.999 1.00 96.06 101 LEU A CA 1
ATOM 770 C C . LEU A 1 101 ? -6.908 -10.085 9.044 1.00 96.06 101 LEU A C 1
ATOM 772 O O . LEU A 1 101 ? -6.120 -10.197 8.105 1.00 96.06 101 LEU A O 1
ATOM 776 N N . SER A 1 102 ? -7.908 -10.940 9.254 1.00 95.56 102 SER A N 1
ATOM 777 C CA . SER A 1 102 ? -8.196 -12.074 8.370 1.00 95.56 102 SER A CA 1
ATOM 778 C C . SER A 1 102 ? -8.483 -11.607 6.941 1.00 95.56 102 SER A C 1
ATOM 780 O O . SER A 1 102 ? -7.926 -12.154 5.986 1.00 95.56 102 SER A O 1
ATOM 782 N N . ILE A 1 103 ? -9.257 -10.527 6.795 1.00 94.88 103 ILE A N 1
ATOM 783 C CA . ILE A 1 103 ? -9.528 -9.884 5.502 1.00 94.88 103 ILE A CA 1
ATOM 784 C C . ILE A 1 103 ? -8.231 -9.358 4.872 1.00 94.88 103 ILE A C 1
ATOM 786 O O . ILE A 1 103 ? -7.976 -9.579 3.688 1.00 94.88 103 ILE A O 1
ATOM 790 N N . CYS A 1 104 ? -7.380 -8.686 5.654 1.00 94.25 104 CYS A N 1
ATOM 791 C CA . CYS A 1 104 ? -6.090 -8.192 5.170 1.00 94.25 104 CYS A CA 1
ATOM 792 C C . CYS A 1 104 ? -5.161 -9.331 4.726 1.00 94.25 104 CYS A C 1
ATOM 794 O O . CYS A 1 104 ? -4.538 -9.212 3.676 1.00 94.25 104 CYS A O 1
ATOM 796 N N . ASN A 1 105 ? -5.091 -10.434 5.475 1.00 94.38 105 ASN A N 1
ATOM 797 C CA . ASN A 1 105 ? -4.236 -11.588 5.166 1.00 94.38 105 ASN A CA 1
ATOM 798 C C . ASN A 1 105 ? -4.580 -12.248 3.824 1.00 94.38 105 ASN A C 1
ATOM 800 O O . ASN A 1 105 ? -3.710 -12.845 3.200 1.00 94.38 105 ASN A O 1
ATOM 804 N N . GLN A 1 106 ? -5.829 -12.115 3.381 1.00 91.19 106 GLN A N 1
ATOM 805 C CA . GLN A 1 106 ? -6.323 -12.627 2.102 1.00 91.19 106 GLN A CA 1
ATOM 806 C C . GLN A 1 106 ? -6.309 -11.558 0.995 1.00 91.19 106 GLN A C 1
ATOM 808 O O . GLN A 1 106 ? -6.685 -11.826 -0.144 1.00 91.19 106 GLN A O 1
ATOM 813 N N . CYS A 1 107 ? -5.910 -10.321 1.308 1.00 88.25 107 CYS A N 1
ATOM 814 C CA . CYS A 1 107 ? -5.967 -9.209 0.373 1.00 88.25 107 CYS A CA 1
ATOM 815 C C . CYS A 1 107 ? -4.756 -9.224 -0.579 1.00 88.25 107 CYS A C 1
ATOM 817 O O . CYS A 1 107 ? -3.624 -9.137 -0.103 1.00 88.25 107 CYS A O 1
ATOM 819 N N . PRO A 1 108 ? -4.962 -9.194 -1.912 1.00 87.12 108 PRO A N 1
ATOM 820 C CA . PRO A 1 108 ? -3.860 -9.129 -2.880 1.00 87.12 108 PRO A CA 1
ATOM 821 C C . PRO A 1 108 ? -2.978 -7.880 -2.740 1.00 87.12 108 PRO A C 1
ATOM 823 O O . PRO A 1 108 ? -1.827 -7.877 -3.151 1.00 87.12 108 PRO A O 1
ATOM 826 N N . MET A 1 109 ? -3.513 -6.813 -2.138 1.00 87.44 109 MET A N 1
ATOM 827 C CA . MET A 1 109 ? -2.809 -5.547 -1.903 1.00 87.44 109 MET A CA 1
ATOM 828 C C . MET A 1 109 ? -2.055 -5.531 -0.568 1.00 87.44 109 MET A C 1
ATOM 830 O O . MET A 1 109 ? -1.736 -4.461 -0.056 1.00 87.44 109 MET A O 1
ATOM 834 N N . LEU A 1 110 ? -1.841 -6.675 0.080 1.00 90.31 110 LEU A N 1
ATOM 835 C CA . LEU A 1 110 ? -1.035 -6.749 1.292 1.00 90.31 110 LEU A CA 1
ATOM 836 C C . LEU A 1 110 ? 0.351 -7.293 0.962 1.00 90.31 110 LEU A C 1
ATOM 838 O O . LEU A 1 110 ? 0.507 -8.444 0.564 1.00 90.31 110 LEU A O 1
ATOM 842 N N . ASN A 1 111 ? 1.383 -6.505 1.258 1.00 88.69 111 ASN A N 1
ATOM 843 C CA . ASN A 1 111 ? 2.725 -7.049 1.374 1.00 88.69 111 ASN A CA 1
ATOM 844 C C . ASN A 1 111 ? 2.808 -7.862 2.675 1.00 88.69 111 ASN A C 1
ATOM 846 O O . ASN A 1 111 ? 2.989 -7.300 3.759 1.00 88.69 111 ASN A O 1
ATOM 850 N N . LEU A 1 112 ? 2.656 -9.185 2.566 1.00 86.44 112 LEU A N 1
ATOM 851 C CA . LEU A 1 112 ? 2.628 -10.105 3.709 1.00 86.44 112 LEU A CA 1
ATOM 852 C C . LEU A 1 112 ? 3.899 -10.034 4.560 1.00 86.44 112 LEU A C 1
ATOM 854 O O . LEU A 1 112 ? 3.814 -10.066 5.785 1.00 86.44 112 LEU A O 1
ATOM 858 N N . LYS A 1 113 ? 5.065 -9.883 3.922 1.00 87.44 113 LYS A N 1
ATOM 859 C CA . LYS A 1 113 ? 6.363 -9.845 4.608 1.00 87.44 113 LYS A CA 1
ATOM 860 C C . LYS A 1 113 ? 6.522 -8.590 5.460 1.00 87.44 113 LYS A C 1
ATOM 862 O O . LYS A 1 113 ? 7.049 -8.658 6.563 1.00 87.44 113 LYS A O 1
ATOM 867 N N . GLN A 1 114 ? 6.099 -7.443 4.936 1.00 88.44 114 GLN A N 1
ATOM 868 C CA . GLN A 1 114 ? 6.255 -6.161 5.620 1.00 88.44 114 GLN A CA 1
ATOM 869 C C . GLN A 1 114 ? 5.039 -5.783 6.472 1.00 88.44 114 GLN A C 1
ATOM 871 O O . GLN A 1 114 ? 5.126 -4.837 7.252 1.00 88.44 114 GLN A O 1
ATOM 876 N N . ARG A 1 115 ? 3.911 -6.493 6.318 1.00 93.19 115 ARG A N 1
ATOM 877 C CA . ARG A 1 115 ? 2.610 -6.150 6.917 1.00 93.19 115 ARG A CA 1
ATOM 878 C C . ARG A 1 115 ? 2.132 -4.751 6.506 1.00 93.19 115 ARG A C 1
ATOM 880 O O . ARG A 1 115 ? 1.550 -4.007 7.298 1.00 93.19 115 ARG A O 1
ATOM 887 N N . ILE A 1 116 ? 2.388 -4.387 5.247 1.00 91.88 116 ILE A N 1
ATOM 888 C CA . ILE A 1 116 ? 2.071 -3.069 4.682 1.00 91.88 116 ILE A CA 1
ATOM 889 C C . ILE A 1 116 ? 1.052 -3.225 3.564 1.00 91.88 116 ILE A C 1
ATOM 891 O O . ILE A 1 116 ? 1.290 -3.957 2.603 1.00 91.88 116 ILE A O 1
ATOM 895 N N . CYS A 1 117 ? -0.065 -2.508 3.668 1.00 91.25 117 CYS A N 1
ATO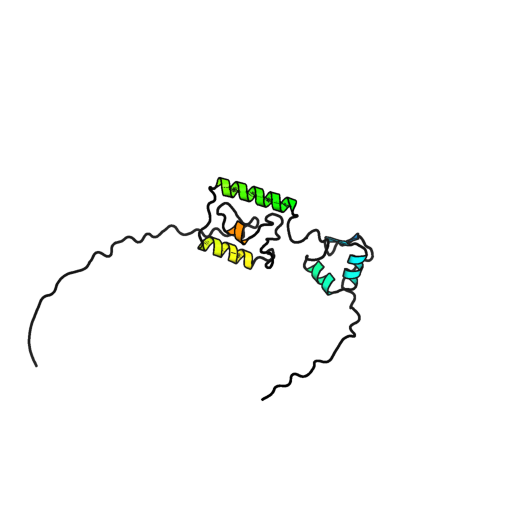M 896 C CA . CYS A 1 117 ? -0.997 -2.402 2.559 1.00 91.25 117 CYS A CA 1
ATOM 897 C C . CYS A 1 117 ? -0.381 -1.548 1.454 1.00 91.25 117 CYS A C 1
ATOM 899 O O . CYS A 1 117 ? 0.105 -0.443 1.693 1.00 91.25 117 CYS A O 1
ATOM 901 N N . THR A 1 118 ? -0.425 -2.074 0.246 1.00 89.12 118 THR A N 1
ATOM 902 C CA . THR A 1 118 ? 0.113 -1.464 -0.951 1.00 89.12 118 THR A CA 1
ATOM 903 C C . THR A 1 118 ? -0.966 -0.627 -1.663 1.00 89.12 118 THR A C 1
ATOM 905 O O . THR A 1 118 ? -0.702 0.085 -2.608 1.00 89.12 118 THR A O 1
ATOM 908 N N . ASP A 1 119 ? -2.204 -0.570 -1.183 1.00 87.81 119 ASP A N 1
ATOM 909 C CA . ASP A 1 119 ? -3.179 0.366 -1.750 1.00 87.81 119 ASP A CA 1
ATOM 910 C C . ASP A 1 119 ? -2.725 1.840 -1.607 1.00 87.81 119 ASP A C 1
ATOM 912 O O . ASP A 1 119 ? -2.311 2.262 -0.521 1.00 87.81 119 ASP A O 1
ATOM 916 N N . GLN A 1 120 ? -2.826 2.629 -2.686 1.00 85.50 120 GLN A N 1
ATOM 917 C CA . GLN A 1 120 ? -2.399 4.041 -2.733 1.00 85.50 120 GLN A CA 1
ATOM 918 C C . GLN A 1 120 ? -3.172 4.932 -1.749 1.00 85.50 120 GLN A C 1
ATOM 920 O O . GLN A 1 120 ? -2.621 5.901 -1.220 1.00 85.50 120 GLN A O 1
ATOM 925 N N . ALA A 1 121 ? -4.430 4.592 -1.462 1.00 84.50 121 ALA A N 1
ATOM 926 C CA . ALA A 1 121 ? -5.250 5.303 -0.490 1.00 84.50 121 ALA A CA 1
ATOM 927 C C . ALA A 1 121 ? -5.025 4.812 0.956 1.00 84.50 121 ALA A C 1
ATOM 929 O O . ALA A 1 121 ? -5.420 5.510 1.889 1.00 84.50 121 ALA A O 1
ATOM 930 N N . CYS A 1 122 ? -4.356 3.667 1.182 1.00 85.94 122 CYS A N 1
ATOM 931 C CA . CYS A 1 122 ? -3.984 3.200 2.529 1.00 85.94 122 CYS A CA 1
ATOM 932 C C . CYS A 1 122 ? -2.503 3.411 2.857 1.00 85.94 122 CYS A C 1
ATOM 934 O O . CYS A 1 122 ? -2.174 4.220 3.726 1.00 85.94 122 CYS A O 1
ATOM 936 N N . GLY A 1 123 ? -1.596 2.636 2.250 1.00 87.38 123 GLY A N 1
ATOM 937 C CA . GLY A 1 123 ? -0.181 2.582 2.651 1.00 87.38 123 GLY A CA 1
ATOM 938 C C . GLY A 1 123 ? 0.067 2.101 4.087 1.00 87.38 123 GLY A C 1
ATOM 939 O O . GLY A 1 123 ? 1.146 2.279 4.642 1.00 87.38 123 GLY A O 1
ATOM 940 N N . CYS A 1 124 ? -0.938 1.576 4.768 1.00 86.75 124 CYS A N 1
ATOM 941 C CA . CYS A 1 124 ? -0.958 1.442 6.218 1.00 86.75 124 CYS A CA 1
ATOM 942 C C . CYS A 1 124 ? -0.189 0.211 6.735 1.00 86.75 124 CYS A C 1
ATOM 944 O O . CYS A 1 124 ? -0.088 -0.802 6.045 1.00 86.75 124 CYS A O 1
ATOM 946 N N . TYR A 1 125 ? 0.324 0.277 7.971 1.00 93.19 125 TYR A N 1
ATOM 947 C CA . TYR A 1 125 ? 0.726 -0.924 8.719 1.00 93.19 125 TYR A CA 1
ATOM 948 C C . TYR A 1 125 ? -0.533 -1.602 9.261 1.00 93.19 125 TYR A C 1
ATOM 950 O O . TYR A 1 125 ? -1.197 -1.051 10.148 1.00 93.19 125 TYR A O 1
ATOM 958 N N . VAL A 1 126 ? -0.884 -2.761 8.703 1.00 94.00 126 VAL A N 1
ATOM 959 C CA . VAL A 1 126 ? -2.215 -3.354 8.917 1.00 94.00 126 VAL A CA 1
ATOM 960 C C . VAL A 1 126 ? -2.440 -3.789 10.362 1.00 94.00 126 VAL A C 1
ATOM 962 O O . VAL A 1 126 ? -3.525 -3.562 10.883 1.00 94.00 126 VAL A O 1
ATOM 965 N N . ASP A 1 127 ? -1.404 -4.283 11.045 1.00 94.75 127 ASP A N 1
ATOM 966 C CA . ASP A 1 127 ? -1.497 -4.746 12.441 1.00 94.75 127 ASP A CA 1
ATOM 967 C C . ASP A 1 127 ? -1.826 -3.609 13.419 1.00 94.75 127 ASP A C 1
ATOM 969 O O . ASP A 1 127 ? -2.441 -3.819 14.460 1.00 94.75 127 ASP A O 1
ATOM 973 N N . ARG A 1 128 ? -1.459 -2.370 13.073 1.00 94.06 128 ARG A N 1
ATOM 974 C CA . ARG A 1 128 ? -1.780 -1.196 13.890 1.00 94.06 128 ARG A CA 1
ATOM 975 C C . ARG A 1 128 ? -3.129 -0.603 13.505 1.00 94.06 128 ARG A C 1
ATOM 977 O O . ARG A 1 128 ? -3.978 -0.412 14.366 1.00 94.06 128 ARG A O 1
ATOM 984 N N . LYS A 1 129 ? -3.333 -0.326 12.212 1.00 94.12 129 LYS A N 1
ATOM 985 C CA . LYS A 1 129 ? -4.532 0.379 11.733 1.00 94.12 129 LYS A CA 1
ATOM 986 C C . LYS A 1 129 ? -5.803 -0.453 11.919 1.00 94.12 129 LYS A C 1
ATOM 988 O O . LYS A 1 129 ? -6.832 0.114 12.253 1.00 94.12 129 LYS A O 1
ATOM 993 N N . ALA A 1 130 ? -5.736 -1.779 11.766 1.00 95.44 130 ALA A N 1
ATOM 994 C CA . ALA A 1 130 ? -6.902 -2.645 11.959 1.00 95.44 130 ALA A CA 1
ATOM 995 C C . ALA A 1 130 ? -7.463 -2.585 13.389 1.00 95.44 130 ALA A C 1
ATOM 997 O O . ALA A 1 130 ? -8.654 -2.823 13.579 1.00 95.44 130 ALA A O 1
ATOM 998 N N . ARG A 1 131 ? -6.632 -2.239 14.383 1.00 95.81 131 ARG A N 1
ATOM 999 C CA . ARG A 1 131 ? -7.028 -2.130 15.793 1.00 95.81 131 ARG A CA 1
ATOM 1000 C C . ARG A 1 131 ? -7.755 -0.819 16.108 1.00 95.81 131 ARG A C 1
ATOM 1002 O O . ARG A 1 131 ? -8.439 -0.743 17.121 1.00 95.81 131 ARG A O 1
ATOM 1009 N N . TRP A 1 132 ? -7.613 0.212 15.276 1.00 95.81 132 TRP A N 1
ATOM 1010 C CA . TRP A 1 132 ? -8.208 1.527 15.525 1.00 95.81 132 TRP A CA 1
ATOM 1011 C C . TRP A 1 132 ? -9.671 1.550 15.089 1.00 95.81 132 TRP A C 1
ATOM 1013 O O . TRP A 1 132 ? -9.987 1.262 13.935 1.00 95.81 132 TRP A O 1
ATOM 1023 N N . GLU A 1 133 ? -10.566 1.897 16.014 1.00 95.31 133 GLU A N 1
ATOM 1024 C CA . GLU A 1 133 ? -12.010 1.969 15.750 1.00 95.31 133 GLU A CA 1
ATOM 1025 C C . GLU A 1 133 ? -12.348 3.052 14.719 1.00 95.31 133 GLU A C 1
ATOM 1027 O O . GLU A 1 133 ? -13.157 2.813 13.833 1.00 95.31 133 GLU A O 1
ATOM 1032 N N . SER A 1 134 ? -11.662 4.198 14.769 1.00 94.19 134 SER A N 1
ATOM 1033 C CA . SER A 1 134 ? -11.856 5.341 13.862 1.00 94.19 134 SER A CA 1
A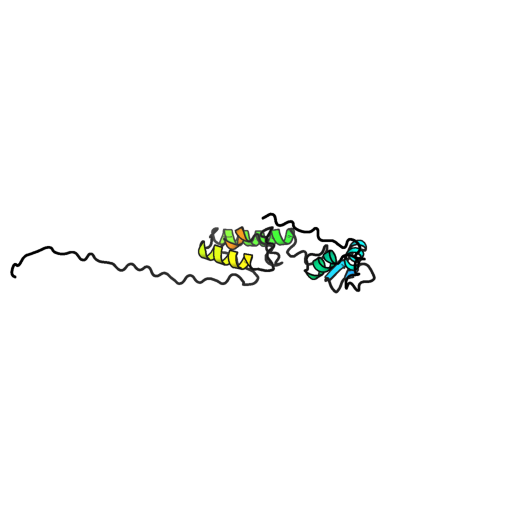TOM 1034 C C . SER A 1 134 ? -11.418 5.109 12.416 1.00 94.19 134 SER A C 1
ATOM 1036 O O . SER A 1 134 ? -11.459 6.041 11.613 1.00 94.19 134 SER A O 1
ATOM 1038 N N . GLU A 1 135 ? -10.874 3.936 12.106 1.00 94.19 135 GLU A N 1
ATOM 1039 C CA . GLU A 1 135 ? -10.247 3.663 10.825 1.00 94.19 135 GLU A CA 1
ATOM 1040 C C . GLU A 1 135 ? -10.984 2.580 10.054 1.00 94.19 135 GLU A C 1
ATOM 1042 O O . GLU A 1 135 ? -11.411 1.566 10.607 1.00 94.19 135 GLU A O 1
ATOM 1047 N N . ASP A 1 136 ? -10.987 2.774 8.738 1.00 93.75 136 ASP A N 1
ATOM 1048 C CA . ASP A 1 136 ? -11.596 1.878 7.771 1.00 93.75 136 ASP A CA 1
ATOM 1049 C C . ASP A 1 136 ? -10.613 1.489 6.666 1.00 93.75 136 ASP A C 1
ATOM 1051 O O . ASP A 1 136 ? -9.569 2.123 6.437 1.00 93.75 136 ASP A O 1
ATOM 1055 N N . CYS A 1 137 ? -10.970 0.427 5.945 1.00 93.25 137 CYS A N 1
ATOM 1056 C CA . CYS A 1 137 ? -10.329 0.097 4.686 1.00 93.25 137 CYS A CA 1
ATOM 1057 C C . CYS A 1 137 ? -10.869 1.046 3.601 1.00 93.25 137 CYS A C 1
ATOM 1059 O O . CYS A 1 137 ? -12.071 1.012 3.343 1.00 93.25 137 CY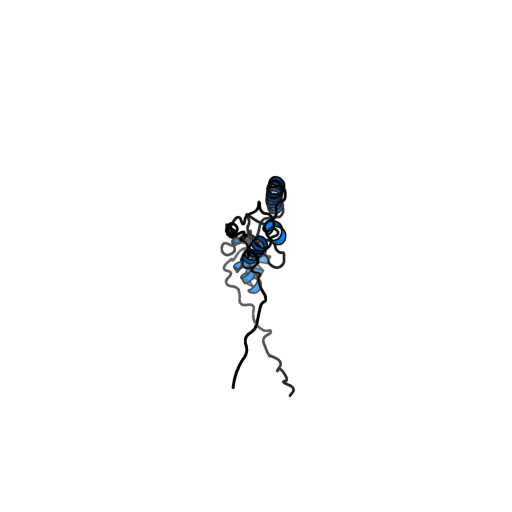S A O 1
ATOM 1061 N N . PRO A 1 138 ? -10.027 1.829 2.898 1.00 90.31 138 PRO A N 1
ATOM 1062 C CA . PRO A 1 138 ? -10.493 2.733 1.835 1.00 90.31 138 PRO A CA 1
ATOM 1063 C C . PRO A 1 138 ? -11.131 1.990 0.650 1.00 90.31 138 PRO A C 1
ATOM 1065 O O . PRO A 1 138 ? -11.849 2.582 -0.143 1.00 90.31 138 PRO A O 1
ATOM 1068 N N . GLN A 1 139 ? -10.895 0.680 0.559 1.00 87.81 139 GLN A N 1
ATOM 1069 C CA . GLN A 1 139 ? -11.491 -0.222 -0.425 1.00 87.81 139 GLN A CA 1
ATOM 1070 C C . GLN A 1 139 ? -12.793 -0.872 0.081 1.00 87.81 139 GLN A C 1
ATOM 1072 O O . GLN A 1 139 ? -13.286 -1.814 -0.531 1.00 87.81 139 GLN A O 1
ATOM 1077 N N . GLY A 1 140 ? -13.307 -0.451 1.243 1.00 91.06 140 GLY A N 1
ATOM 1078 C CA . GLY A 1 140 ? -14.563 -0.940 1.820 1.00 91.06 140 GLY A CA 1
ATOM 1079 C C . GLY A 1 140 ? -14.548 -2.406 2.266 1.00 91.06 140 GLY A C 1
ATOM 1080 O O . GLY A 1 140 ? -15.602 -2.982 2.503 1.00 91.06 140 GLY A O 1
ATOM 1081 N N . LYS A 1 141 ? -13.372 -3.041 2.371 1.00 90.56 141 LYS A N 1
ATOM 1082 C CA . LYS A 1 141 ? -13.280 -4.488 2.644 1.00 90.56 141 LYS A CA 1
ATOM 1083 C C . LYS A 1 141 ? -13.572 -4.872 4.091 1.00 90.56 141 LYS A C 1
ATOM 1085 O O . LYS A 1 141 ? -13.907 -6.022 4.347 1.00 90.56 141 LYS A O 1
ATOM 1090 N N . TRP A 1 142 ? -13.397 -3.953 5.038 1.00 93.06 142 TRP A N 1
ATOM 1091 C CA . TRP A 1 142 ? -13.751 -4.193 6.435 1.00 93.06 142 TRP A CA 1
ATOM 1092 C C . TRP A 1 142 ? -15.258 -4.043 6.575 1.00 93.06 142 TRP A C 1
ATOM 1094 O O . TRP A 1 142 ? -15.761 -2.954 6.829 1.00 93.06 142 TRP A O 1
ATOM 1104 N N . ILE A 1 143 ? -15.969 -5.145 6.351 1.00 80.06 143 ILE A N 1
ATOM 1105 C CA . ILE A 1 143 ? -17.393 -5.226 6.651 1.00 80.06 143 ILE A CA 1
ATOM 1106 C C . ILE A 1 143 ? -17.589 -4.896 8.128 1.00 80.06 143 ILE A C 1
ATOM 1108 O O . ILE A 1 143 ? -16.898 -5.444 8.990 1.00 80.06 143 ILE A O 1
ATOM 1112 N N . ALA A 1 144 ? -18.502 -3.970 8.413 1.00 63.88 144 ALA A N 1
ATOM 1113 C CA . ALA A 1 144 ? -18.947 -3.737 9.771 1.00 63.88 144 ALA A CA 1
ATOM 1114 C C . ALA A 1 144 ? -19.607 -5.035 10.233 1.00 63.88 144 ALA A C 1
ATOM 1116 O O . ALA A 1 144 ? -20.740 -5.336 9.862 1.00 63.88 144 ALA A O 1
ATOM 1117 N N . THR A 1 145 ? -18.881 -5.850 10.994 1.00 53.72 145 THR A N 1
ATOM 1118 C CA . THR A 1 145 ? -19.515 -6.863 11.824 1.00 53.72 145 THR A CA 1
ATOM 1119 C C . THR A 1 145 ? -20.304 -6.082 12.854 1.00 53.72 145 THR A C 1
ATOM 1121 O O . THR A 1 145 ? -19.766 -5.660 13.874 1.00 53.72 145 THR A O 1
ATOM 1124 N N . THR A 1 146 ? -21.558 -5.792 12.515 1.00 42.31 146 THR A N 1
ATOM 1125 C CA . THR A 1 146 ? -22.587 -5.426 13.470 1.00 42.31 146 THR A CA 1
ATOM 1126 C C . THR A 1 146 ? -22.560 -6.513 14.530 1.00 42.31 146 THR A C 1
ATOM 1128 O O . THR A 1 146 ? -22.999 -7.635 14.285 1.00 42.31 146 THR A O 1
ATOM 1131 N N . GLU A 1 147 ? -21.962 -6.219 15.682 1.00 48.34 147 GLU A N 1
ATOM 1132 C CA . GLU A 1 147 ? -22.221 -7.019 16.863 1.00 48.34 147 GLU A CA 1
ATOM 1133 C C . GLU A 1 147 ? -23.715 -6.834 17.134 1.00 48.34 147 GLU A C 1
ATOM 1135 O O . GLU A 1 147 ? -24.189 -5.715 17.350 1.00 48.34 147 GLU A O 1
ATOM 1140 N N . CYS A 1 148 ? -24.478 -7.919 16.979 1.00 44.25 148 CYS A N 1
ATOM 1141 C CA . CYS A 1 148 ? -25.848 -7.962 17.451 1.00 44.25 148 CYS A CA 1
ATOM 1142 C C . CYS A 1 148 ? -25.839 -7.494 18.904 1.00 44.25 148 CYS A C 1
ATOM 1144 O O . CYS A 1 148 ? -25.051 -7.981 19.718 1.00 44.25 148 CYS A O 1
ATOM 1146 N N . GLY A 1 149 ? -26.702 -6.518 19.182 1.00 45.31 149 GLY A N 1
ATOM 1147 C CA . GLY A 1 149 ? -26.993 -6.050 20.523 1.00 45.31 149 GLY A CA 1
ATOM 1148 C C . GLY A 1 149 ? -27.212 -7.222 21.473 1.00 45.31 149 GLY A C 1
ATOM 1149 O O . GLY A 1 149 ? -27.685 -8.286 21.076 1.00 45.31 149 GLY A O 1
ATOM 1150 N N . GLY A 1 150 ? -26.791 -7.005 22.713 1.00 49.56 150 GLY A N 1
ATOM 1151 C CA . GLY A 1 150 ? -26.703 -8.038 23.721 1.00 49.56 150 GLY A CA 1
ATOM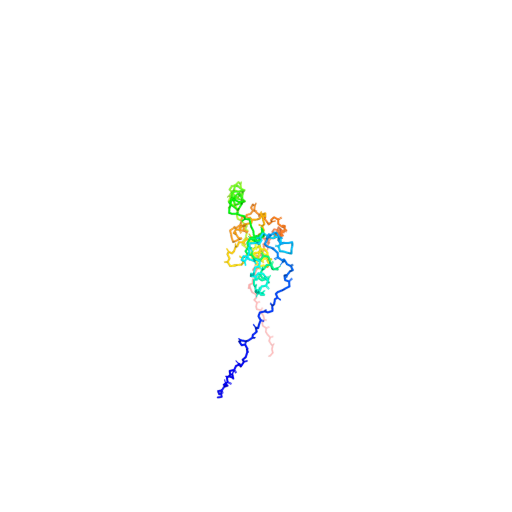 1152 C C . GLY A 1 150 ? -27.994 -8.810 23.947 1.00 49.56 150 GLY A C 1
ATOM 1153 O O . GLY A 1 150 ? -29.092 -8.264 23.918 1.00 49.56 150 GLY A O 1
ATOM 1154 N N . GLU A 1 151 ? -27.810 -10.071 24.303 1.00 40.66 151 GLU A N 1
ATOM 1155 C CA . GLU A 1 151 ? -28.731 -10.754 25.188 1.00 40.66 151 GLU A CA 1
ATOM 1156 C C . GLU A 1 151 ? -28.002 -10.897 26.523 1.00 40.66 151 GLU A C 1
ATOM 1158 O O . GLU A 1 151 ? -27.167 -11.774 26.743 1.00 40.66 151 GLU A O 1
ATOM 1163 N N . HIS A 1 152 ? -28.247 -9.925 27.398 1.00 46.94 152 HIS A N 1
ATOM 1164 C CA . HIS A 1 152 ? -28.061 -10.117 28.823 1.00 46.94 152 HIS A CA 1
ATOM 1165 C C . HIS A 1 152 ? -29.195 -11.054 29.246 1.00 46.94 152 HIS A C 1
ATOM 1167 O O . HIS A 1 152 ? -30.289 -10.596 29.557 1.00 46.94 152 HIS A O 1
ATOM 1173 N N . VAL A 1 153 ? -28.967 -12.368 29.187 1.00 48.25 153 VAL A N 1
ATOM 1174 C CA . VAL A 1 153 ? -29.822 -13.315 29.908 1.00 48.25 153 VAL A CA 1
ATOM 1175 C C . VAL A 1 153 ? -29.462 -13.167 31.382 1.00 48.25 153 VAL A C 1
ATOM 1177 O O . VAL A 1 153 ? -28.597 -13.863 31.910 1.00 48.25 153 VAL A O 1
ATOM 1180 N N . THR A 1 154 ? -30.087 -12.197 32.037 1.00 57.97 154 THR A N 1
ATOM 1181 C CA . THR A 1 154 ? -30.344 -12.274 33.472 1.00 57.97 154 THR A CA 1
ATOM 1182 C C . THR A 1 154 ? -31.823 -12.544 33.644 1.00 57.97 154 THR A C 1
ATOM 1184 O O . THR A 1 154 ? -32.588 -11.626 33.900 1.00 57.97 154 THR A O 1
ATOM 1187 N N . ASP A 1 155 ? -32.194 -13.805 33.492 1.00 46.16 155 ASP A N 1
ATOM 1188 C CA . ASP A 1 155 ? -33.346 -14.380 34.173 1.00 46.16 155 ASP A CA 1
ATOM 1189 C C . ASP A 1 155 ? -32.800 -15.670 34.802 1.00 46.16 155 ASP A C 1
ATOM 1191 O O . ASP A 1 155 ? -32.476 -16.642 34.126 1.00 46.16 155 ASP A O 1
ATOM 1195 N N . ASP A 1 156 ? -32.279 -15.558 36.020 1.00 52.56 156 ASP A N 1
ATOM 1196 C CA . ASP A 1 156 ? -33.042 -15.940 37.210 1.00 52.56 156 ASP A CA 1
ATOM 1197 C C . ASP A 1 156 ? -33.392 -17.438 37.182 1.00 52.56 156 ASP A C 1
ATOM 1199 O O . ASP A 1 156 ? -34.535 -17.855 37.016 1.00 52.56 156 ASP A O 1
ATOM 1203 N N . VAL A 1 157 ? -32.369 -18.285 37.355 1.00 57.75 157 VAL A N 1
ATOM 1204 C CA . VAL A 1 157 ? -32.605 -19.617 37.918 1.00 57.75 157 VAL A CA 1
ATOM 1205 C C . VAL A 1 157 ? -32.762 -19.414 39.419 1.00 57.75 157 VAL A C 1
ATOM 1207 O O . VAL A 1 157 ? -31.801 -19.481 40.187 1.00 57.75 157 VAL A O 1
ATOM 1210 N N . SER A 1 158 ? -33.994 -19.098 39.813 1.00 55.09 158 SER A N 1
ATOM 1211 C CA . SER A 1 158 ? -34.442 -19.178 41.197 1.00 55.09 158 SER A CA 1
ATOM 1212 C C . SER A 1 158 ? -34.158 -20.582 41.773 1.00 55.09 158 SER A C 1
ATOM 1214 O O . SER A 1 158 ? -34.315 -21.580 41.059 1.00 55.09 158 SER A O 1
ATOM 1216 N N . PRO A 1 159 ? -33.751 -20.702 43.052 1.00 55.47 159 PRO A N 1
ATOM 1217 C CA . PRO A 1 159 ? -33.413 -21.983 43.664 1.00 55.47 159 PRO A CA 1
ATOM 1218 C C . PRO A 1 159 ? -34.674 -22.819 43.894 1.00 55.47 159 PRO A C 1
ATOM 1220 O O . PRO A 1 159 ? -35.565 -22.415 44.638 1.00 55.47 159 PRO A O 1
ATOM 1223 N N . ILE A 1 160 ? -34.731 -24.011 43.308 1.00 56.69 160 ILE A N 1
ATOM 1224 C CA . ILE A 1 160 ? -35.635 -25.071 43.764 1.00 56.69 160 ILE A CA 1
ATOM 1225 C C . ILE A 1 160 ? -34.899 -25.913 44.807 1.00 56.69 160 ILE A C 1
ATOM 1227 O O . ILE A 1 160 ? -34.245 -26.895 44.481 1.00 56.69 160 ILE A O 1
ATOM 1231 N N . GLU A 1 161 ? -35.035 -25.520 46.069 1.00 53.38 161 GLU A N 1
ATOM 1232 C CA . GLU A 1 161 ? -35.194 -26.473 47.174 1.00 53.38 161 GLU A CA 1
ATOM 1233 C C . GLU A 1 161 ? -36.595 -26.210 47.743 1.00 53.38 161 GLU A C 1
ATOM 1235 O O . GLU A 1 161 ? -36.959 -25.036 47.872 1.00 53.38 161 GLU A O 1
ATOM 1240 N N . PRO A 1 162 ? -37.434 -27.229 48.015 1.00 51.75 162 PRO A N 1
ATOM 1241 C CA . PRO A 1 162 ? -37.190 -28.206 49.089 1.00 51.75 162 PRO A CA 1
ATOM 1242 C C . PRO A 1 162 ? -37.766 -29.612 48.724 1.00 51.75 162 PRO A C 1
ATOM 1244 O O . PRO A 1 162 ? -38.180 -29.820 47.591 1.00 51.75 162 PRO A O 1
ATOM 1247 N N . THR A 1 163 ? -37.844 -30.685 49.514 1.00 52.31 163 THR A N 1
ATOM 1248 C CA . THR A 1 163 ? -37.719 -31.001 50.946 1.00 52.31 163 THR A CA 1
ATOM 1249 C C . THR A 1 163 ? -37.511 -32.519 51.028 1.00 52.31 163 THR A C 1
ATOM 1251 O O . THR A 1 163 ? -38.113 -33.273 50.262 1.00 52.31 163 THR A O 1
ATOM 1254 N N . VAL A 1 164 ? -36.710 -32.960 51.993 1.00 62.56 164 VAL A N 1
ATOM 1255 C CA . VAL A 1 164 ? -36.693 -34.335 52.508 1.00 62.56 164 VAL A CA 1
ATOM 1256 C C . VAL A 1 164 ? -37.984 -34.656 53.270 1.00 62.56 164 VAL A C 1
ATOM 1258 O O . VAL A 1 164 ? -38.530 -33.758 53.898 1.00 62.56 164 VAL A O 1
ATOM 1261 N N . ASP A 1 165 ? -38.414 -35.923 53.194 1.00 50.97 165 ASP A N 1
ATOM 1262 C CA . ASP A 1 165 ? -39.323 -36.707 54.068 1.00 50.97 165 ASP A CA 1
ATOM 1263 C C . ASP A 1 165 ? -40.232 -37.590 53.189 1.00 50.97 165 ASP A C 1
ATOM 1265 O O . ASP A 1 165 ? -40.716 -37.143 52.160 1.00 50.97 165 ASP A O 1
ATOM 1269 N N . SER A 1 166 ? -40.604 -38.836 53.478 1.00 57.34 166 SER A N 1
ATOM 1270 C CA . SER A 1 166 ? -40.212 -39.877 54.428 1.00 57.34 166 SER A CA 1
ATOM 1271 C C . SER A 1 166 ? -41.112 -41.095 54.087 1.00 57.34 166 SER A C 1
ATOM 1273 O O . SER A 1 166 ? -42.304 -40.917 53.877 1.00 57.34 166 SER A O 1
ATOM 1275 N N . ILE A 1 167 ? -40.546 -42.312 54.064 1.00 54.62 167 ILE A N 1
ATOM 1276 C CA . ILE A 1 167 ? -41.130 -43.595 54.546 1.00 54.62 167 ILE A CA 1
ATOM 1277 C C . ILE A 1 167 ? -42.456 -44.156 53.944 1.00 54.62 167 ILE A C 1
ATOM 1279 O O . ILE A 1 167 ? -43.527 -43.611 54.175 1.00 54.62 167 ILE A O 1
ATOM 1283 N N . ALA A 1 168 ? -42.391 -45.380 53.374 1.00 53.69 168 ALA A N 1
ATOM 1284 C CA . ALA A 1 168 ? -43.255 -46.565 53.653 1.00 53.69 168 ALA A CA 1
ATOM 1285 C C . ALA A 1 168 ? -42.794 -47.775 52.785 1.00 53.69 168 ALA A C 1
ATOM 1287 O O . ALA A 1 168 ? -42.793 -47.679 51.566 1.00 53.69 168 ALA A O 1
ATOM 1288 N N . VAL A 1 169 ? -42.123 -48.803 53.330 1.00 57.78 169 VAL A N 1
ATOM 1289 C CA . VAL A 1 169 ? -42.643 -50.118 53.803 1.00 57.78 169 VAL A CA 1
ATOM 1290 C C . VAL A 1 169 ? -43.320 -51.002 52.729 1.00 57.78 169 VAL A C 1
ATOM 1292 O O . VAL A 1 169 ? -44.435 -50.710 52.321 1.00 57.78 169 VAL A O 1
ATOM 1295 N N . GLY A 1 170 ? -42.721 -52.176 52.449 1.00 49.94 170 GLY A N 1
ATOM 1296 C CA . GLY A 1 170 ? -43.448 -53.462 52.481 1.00 49.94 170 GLY A CA 1
ATOM 1297 C C . GLY A 1 170 ? -43.558 -54.325 51.209 1.00 49.94 170 GLY A C 1
ATOM 1298 O O . GLY A 1 170 ? -44.260 -53.944 50.283 1.00 49.94 170 GLY A O 1
ATOM 1299 N N . ASN A 1 171 ? -43.030 -55.558 51.336 1.00 57.97 171 ASN A N 1
ATOM 1300 C CA . ASN A 1 171 ? -43.339 -56.829 50.637 1.00 57.97 171 ASN A CA 1
ATOM 1301 C C . ASN A 1 171 ? -42.784 -56.948 49.202 1.00 57.97 171 ASN A C 1
ATOM 1303 O O . ASN A 1 171 ? -42.932 -56.028 48.411 1.00 57.97 171 ASN A O 1
ATOM 1307 N N . GLU A 1 172 ? -42.054 -58.006 48.826 1.00 47.72 172 GLU A N 1
ATOM 1308 C CA . GLU A 1 172 ? -42.382 -59.447 48.915 1.00 47.72 172 GLU A CA 1
ATOM 1309 C C . GLU A 1 172 ? -41.137 -60.334 49.123 1.00 47.72 172 GLU A C 1
ATOM 1311 O O . GLU A 1 172 ? -40.056 -59.978 48.597 1.00 47.72 172 GLU A O 1
#

Foldseek 3Di:
DDDDDDDDDDDPDDQQDFAPDPDDDFAQDPQLRFGGDPVNSVCCGRPPVLVVCSNVQCHPGRPCVLAADPVLQVVLVVVLVVQCVVVVVAWDDPVLLVLQVVLQVPDPQAPPVQCAGSYHNHRDNSNPQSGRPSDDDPVRSSPPPPPPDDDPPPDDPDDDDDDDDDDDDDDD

Secondary structure (DSSP, 8-state):
---PPPP----S-------S----SSEEETTTTEEE-HHHHHHHHH-HHHHHHHHTT-STTBS-SSS--HHHHHHHHHHHHHHHHHTTS-B--HHHHHHHHHHHHT-TTEETTTTEE--TTT--BHHHHTTBTT---TTS-S------------------------------

Radius of gyration: 31.02 Å; chains: 1; bounding box: 66×72×84 Å

pLDDT: mean 79.88, std 17.3, range [40.66, 96.38]